Protein AF-A0A3D3TT52-F1 (afdb_monomer_lite)

Radius of gyration: 14.83 Å; chains: 1; bounding box: 44×21×35 Å

pLDDT: mean 86.24, std 7.19, range [54.69, 95.0]

Secondary structure (DSSP, 8-state):
--HHHHHHHHHHHHHHHHHHSHHHHHHHHHHHHH-HHHHHHHHHHHHHHHHHHHHHHHHHSS----TTHHHHHHHHHHHHHHHHHHHHHH-

Foldseek 3Di:
DDPVVCVLVVVVVVVVVCCVDPVSVVVLVVCCVVCVLQSLLVCQLPPVLSVVQVVCCVVPVDRDDDVCSNVVSNVRSNVSSVVSVVVVVVD

Structure (mmCIF, N/CA/C/O backbone):
data_AF-A0A3D3TT52-F1
#
_entry.id   AF-A0A3D3TT52-F1
#
loop_
_atom_site.group_PDB
_atom_site.id
_atom_site.type_symbol
_atom_site.label_atom_id
_atom_site.label_alt_id
_atom_site.label_comp_id
_atom_site.label_asym_id
_atom_site.label_entity_id
_atom_site.label_seq_id
_atom_site.pdbx_PDB_ins_code
_atom_site.Cartn_x
_atom_site.Cartn_y
_atom_site.Cartn_z
_atom_site.occupancy
_atom_site.B_iso_or_equiv
_atom_site.auth_seq_id
_atom_site.auth_comp_id
_atom_site.auth_asym_id
_atom_site.auth_atom_id
_atom_site.pdbx_PDB_model_num
ATOM 1 N N . MET A 1 1 ? -24.816 -3.980 4.327 1.00 54.69 1 MET A N 1
ATOM 2 C CA . MET A 1 1 ? -23.473 -3.673 3.783 1.00 54.69 1 MET A CA 1
ATOM 3 C C . MET A 1 1 ? -23.293 -2.170 3.823 1.00 54.69 1 MET A C 1
ATOM 5 O O . MET A 1 1 ? -24.146 -1.462 3.302 1.00 54.69 1 MET A O 1
ATOM 9 N N . LYS A 1 2 ? -22.287 -1.673 4.543 1.00 70.75 2 LYS A N 1
ATOM 10 C CA . LYS A 1 2 ? -22.048 -0.225 4.669 1.00 70.75 2 LYS A CA 1
ATOM 11 C C . LYS A 1 2 ? -21.214 0.239 3.466 1.00 70.75 2 LYS A C 1
ATOM 13 O O . LYS A 1 2 ? -20.437 -0.542 2.929 1.00 70.75 2 LYS A O 1
ATOM 18 N N . LEU A 1 3 ? -21.346 1.499 3.045 1.00 73.94 3 LEU A N 1
ATOM 19 C CA . LEU A 1 3 ? -20.610 2.062 1.895 1.00 73.94 3 LEU A CA 1
ATOM 20 C C . LEU A 1 3 ? -19.082 1.856 1.998 1.00 73.94 3 LEU A C 1
ATOM 22 O O . LEU A 1 3 ? -18.412 1.634 0.993 1.00 73.94 3 LEU A O 1
ATOM 26 N N . GLY A 1 4 ? -18.544 1.845 3.223 1.00 78.12 4 GLY A N 1
ATOM 27 C CA . GLY A 1 4 ? -17.128 1.568 3.483 1.00 78.12 4 GLY A CA 1
ATOM 28 C C . GLY A 1 4 ? -16.664 0.169 3.059 1.00 78.12 4 GLY A C 1
ATOM 29 O O . GLY A 1 4 ? -15.492 -0.007 2.758 1.00 78.12 4 GLY A O 1
ATOM 30 N N . ASP A 1 5 ? -17.568 -0.808 2.985 1.00 82.06 5 ASP A N 1
ATOM 31 C CA . ASP A 1 5 ? -17.270 -2.199 2.610 1.00 82.06 5 ASP A CA 1
ATOM 32 C C . ASP A 1 5 ? -16.919 -2.273 1.128 1.00 82.06 5 ASP A C 1
ATOM 34 O O . ASP A 1 5 ? -15.928 -2.890 0.747 1.00 82.06 5 ASP A O 1
ATOM 38 N N . TYR A 1 6 ? -17.718 -1.587 0.309 1.00 84.12 6 TYR A N 1
ATOM 39 C CA . TYR A 1 6 ? -17.520 -1.502 -1.131 1.00 84.12 6 TYR A CA 1
ATOM 40 C C . TYR A 1 6 ? -16.279 -0.684 -1.478 1.00 84.12 6 TYR A C 1
ATOM 42 O O . TYR A 1 6 ? -15.523 -1.082 -2.356 1.00 84.12 6 TYR A O 1
ATOM 50 N N . LEU A 1 7 ? -16.027 0.419 -0.764 1.00 86.06 7 LEU A N 1
ATOM 51 C CA . LEU A 1 7 ? -14.818 1.223 -0.966 1.00 86.06 7 LEU A CA 1
ATOM 52 C C . LEU A 1 7 ? -13.549 0.448 -0.595 1.00 86.06 7 LEU A C 1
ATOM 54 O O . LEU A 1 7 ? -12.594 0.426 -1.368 1.00 86.06 7 LEU A O 1
ATOM 58 N N . TRP A 1 8 ? -13.545 -0.217 0.563 1.00 89.06 8 TRP A N 1
ATOM 59 C CA . TRP A 1 8 ? -12.405 -1.020 1.002 1.00 89.06 8 TRP A CA 1
ATOM 60 C C . TRP A 1 8 ? -12.177 -2.217 0.072 1.00 89.06 8 TRP A C 1
ATOM 62 O O . TRP A 1 8 ? -11.057 -2.439 -0.384 1.00 89.06 8 TRP A O 1
ATOM 72 N N . GLY A 1 9 ? -13.241 -2.948 -0.274 1.00 89.06 9 GLY A N 1
ATOM 73 C CA . GLY A 1 9 ? -13.165 -4.086 -1.191 1.00 89.06 9 GLY A CA 1
ATOM 74 C C . GLY A 1 9 ? -12.734 -3.679 -2.599 1.00 89.06 9 GLY A C 1
ATOM 75 O O . GLY A 1 9 ? -11.900 -4.352 -3.194 1.00 89.06 9 GLY A O 1
ATOM 76 N N . GLY A 1 10 ? -13.233 -2.548 -3.103 1.00 90.75 10 GLY A N 1
ATOM 77 C CA . GLY A 1 10 ? -12.845 -1.989 -4.398 1.00 90.75 10 GLY A CA 1
ATOM 78 C C . GLY A 1 10 ? -11.373 -1.585 -4.449 1.00 90.75 10 GLY A C 1
ATOM 79 O O . GLY A 1 10 ? -10.689 -1.898 -5.419 1.00 90.75 10 GLY A O 1
ATOM 80 N N . LEU A 1 11 ? -10.853 -0.963 -3.385 1.00 89.44 11 LEU A N 1
ATOM 81 C CA . LEU A 1 11 ? -9.433 -0.618 -3.294 1.00 89.44 11 LEU A CA 1
ATOM 82 C C . LEU A 1 11 ? -8.541 -1.870 -3.276 1.00 89.44 11 LEU A C 1
ATOM 84 O O . LEU A 1 11 ? -7.492 -1.885 -3.919 1.00 89.44 11 LEU A O 1
ATOM 88 N N . LEU A 1 12 ? -8.965 -2.934 -2.587 1.00 90.38 12 LEU A N 1
ATOM 89 C CA . LEU A 1 12 ? -8.218 -4.193 -2.546 1.00 90.38 12 LEU A CA 1
ATOM 90 C C . LEU A 1 12 ? -8.256 -4.898 -3.906 1.00 90.38 12 LEU A C 1
ATOM 92 O O . LEU A 1 12 ? -7.224 -5.358 -4.391 1.00 90.38 12 LEU A O 1
ATOM 96 N N . LEU A 1 13 ? -9.422 -4.918 -4.554 1.00 92.06 13 LEU A N 1
ATOM 97 C CA . LEU A 1 13 ? -9.579 -5.424 -5.917 1.00 92.06 13 LEU A CA 1
ATOM 98 C C . LEU A 1 13 ? -8.697 -4.674 -6.912 1.00 92.06 13 LEU A C 1
ATOM 100 O O . LEU A 1 13 ? -8.097 -5.307 -7.773 1.00 92.06 13 LEU A O 1
ATOM 104 N N . LEU A 1 14 ? -8.576 -3.352 -6.780 1.00 90.31 14 LEU A N 1
ATOM 105 C CA . LEU A 1 14 ? -7.694 -2.549 -7.623 1.00 90.31 14 LEU A CA 1
ATOM 106 C C . LEU A 1 14 ? -6.228 -2.959 -7.440 1.00 90.31 14 LEU A C 1
ATOM 108 O O . LEU A 1 14 ? -5.535 -3.196 -8.427 1.00 90.31 14 LEU A O 1
ATOM 112 N N . TRP A 1 15 ? -5.771 -3.126 -6.196 1.00 89.06 15 TRP A N 1
ATOM 113 C CA . TRP A 1 15 ? -4.425 -3.640 -5.911 1.00 89.06 15 TRP A CA 1
ATOM 114 C C . TRP A 1 15 ? -4.192 -5.040 -6.484 1.00 89.06 15 TRP A C 1
ATOM 116 O O . TRP A 1 15 ? -3.136 -5.303 -7.059 1.00 89.06 15 TRP A O 1
ATOM 126 N N . ALA A 1 16 ? -5.177 -5.931 -6.375 1.00 89.19 16 ALA A N 1
ATOM 127 C CA . ALA A 1 16 ? -5.100 -7.264 -6.961 1.00 89.19 16 ALA A CA 1
ATOM 128 C C . ALA A 1 16 ? -5.057 -7.209 -8.498 1.00 89.19 16 ALA A C 1
ATOM 130 O O . ALA A 1 16 ? -4.240 -7.891 -9.114 1.00 89.19 16 ALA A O 1
ATOM 131 N N . ALA A 1 17 ? -5.875 -6.362 -9.127 1.00 90.12 17 ALA A N 1
ATOM 132 C CA . ALA A 1 17 ? -5.926 -6.205 -10.578 1.00 90.12 17 ALA A CA 1
ATOM 133 C C . ALA A 1 17 ? -4.586 -5.726 -11.156 1.00 90.12 17 ALA A C 1
ATOM 135 O O . ALA A 1 17 ? -4.133 -6.274 -12.160 1.00 90.12 17 ALA A O 1
ATOM 136 N N . VAL A 1 18 ? -3.910 -4.786 -10.480 1.00 87.25 18 VAL A N 1
ATOM 137 C CA . VAL A 1 18 ? -2.557 -4.324 -10.849 1.00 87.25 18 VAL A CA 1
ATOM 138 C C . VAL A 1 18 ? -1.555 -5.485 -10.904 1.00 87.25 18 VAL A C 1
ATOM 140 O O . VAL A 1 18 ? -0.660 -5.483 -11.748 1.00 87.25 18 VAL A O 1
ATOM 143 N N . LEU A 1 19 ? -1.710 -6.498 -10.047 1.00 84.69 19 LEU A N 1
ATOM 144 C CA . LEU A 1 19 ? -0.844 -7.679 -10.028 1.00 84.69 19 LEU A CA 1
ATOM 145 C C . LEU A 1 19 ? -1.279 -8.767 -11.019 1.00 84.69 19 LEU A C 1
ATOM 147 O O . LEU A 1 19 ? -0.434 -9.527 -11.493 1.00 84.69 19 LEU A O 1
ATOM 151 N N . VAL A 1 20 ? -2.572 -8.881 -11.328 1.00 89.50 20 VAL A N 1
ATOM 152 C CA . VAL A 1 20 ? -3.108 -9.898 -12.252 1.00 89.50 20 VAL A CA 1
ATOM 153 C C . VAL A 1 20 ? -2.840 -9.527 -13.709 1.00 89.50 20 VAL A C 1
ATOM 155 O O . VAL A 1 20 ? -2.469 -10.400 -14.492 1.00 89.50 20 VAL A O 1
ATOM 158 N N . VAL A 1 21 ? -2.988 -8.251 -14.071 1.00 91.69 21 VAL A N 1
ATOM 159 C CA . VAL A 1 21 ? -2.787 -7.788 -15.448 1.00 91.69 21 VAL A CA 1
ATOM 160 C C . VAL A 1 21 ? -1.283 -7.783 -15.784 1.00 91.69 21 VAL A C 1
ATOM 162 O O . VAL A 1 21 ? -0.494 -7.170 -15.063 1.00 91.69 21 VAL A O 1
ATOM 165 N N . PRO A 1 22 ? -0.846 -8.455 -16.866 1.00 85.69 22 PRO A N 1
ATOM 166 C CA . PRO A 1 22 ? 0.576 -8.648 -17.160 1.00 85.69 22 PRO A CA 1
ATOM 167 C C . PRO A 1 22 ? 1.313 -7.332 -17.433 1.00 85.69 22 PRO A C 1
ATOM 169 O O . PRO A 1 22 ? 2.393 -7.115 -16.894 1.00 85.69 22 PRO A O 1
ATOM 172 N N . THR A 1 23 ? 0.700 -6.403 -18.170 1.00 87.94 23 THR A N 1
ATOM 173 C CA . THR A 1 23 ? 1.309 -5.100 -18.483 1.00 87.94 23 THR A CA 1
ATOM 174 C C . THR A 1 23 ? 1.556 -4.261 -17.228 1.00 87.94 23 THR A C 1
ATOM 176 O O . THR A 1 23 ? 2.621 -3.674 -17.061 1.00 87.94 23 THR A O 1
ATOM 179 N N . THR A 1 24 ? 0.595 -4.222 -16.299 1.00 86.75 24 THR A N 1
ATOM 180 C CA . THR A 1 24 ? 0.756 -3.485 -15.036 1.00 86.75 24 THR A CA 1
ATOM 181 C C . THR A 1 24 ? 1.711 -4.197 -14.091 1.00 86.75 24 THR A C 1
ATOM 183 O O . THR A 1 24 ? 2.447 -3.530 -13.367 1.00 86.75 24 THR A O 1
ATOM 186 N N . ARG A 1 25 ? 1.753 -5.534 -14.125 1.00 87.19 25 ARG A N 1
ATOM 187 C CA . ARG A 1 25 ? 2.727 -6.326 -13.373 1.00 87.19 25 ARG A CA 1
ATOM 188 C C . ARG A 1 25 ? 4.152 -6.004 -13.805 1.00 87.19 25 ARG A C 1
ATOM 190 O O . ARG A 1 25 ? 4.991 -5.810 -12.936 1.00 87.19 25 ARG A O 1
ATOM 197 N N . GLU A 1 26 ? 4.436 -5.924 -15.100 1.00 88.31 26 GLU A N 1
ATOM 198 C CA . GLU A 1 26 ? 5.781 -5.592 -15.590 1.00 88.31 26 GLU A CA 1
ATOM 199 C C . GLU A 1 26 ? 6.221 -4.198 -15.140 1.00 88.31 26 GLU A C 1
ATOM 201 O O . GLU A 1 26 ? 7.305 -4.048 -14.580 1.00 88.31 26 GLU A O 1
ATOM 206 N N . VAL A 1 27 ? 5.345 -3.196 -15.272 1.00 87.12 27 VAL A N 1
ATOM 207 C CA . VAL A 1 27 ? 5.603 -1.837 -14.765 1.00 87.12 27 VAL A CA 1
ATOM 208 C C . VAL A 1 27 ? 5.825 -1.849 -13.250 1.00 87.12 27 VAL A C 1
ATOM 210 O O . VAL A 1 27 ? 6.737 -1.197 -12.740 1.00 87.12 27 VAL A O 1
ATOM 213 N N . PHE A 1 28 ? 5.027 -2.623 -12.516 1.00 85.44 28 PHE A N 1
ATOM 214 C CA . PHE A 1 28 ? 5.157 -2.769 -11.071 1.00 85.44 28 PHE A CA 1
ATOM 215 C C . PHE A 1 28 ? 6.477 -3.435 -10.667 1.00 85.44 28 PHE A C 1
ATOM 217 O O . PHE A 1 28 ? 7.114 -2.999 -9.706 1.00 85.44 28 PHE A O 1
ATOM 224 N N . MET A 1 29 ? 6.919 -4.457 -11.401 1.00 85.94 29 MET A N 1
ATOM 225 C CA . MET A 1 29 ? 8.209 -5.113 -11.181 1.00 85.94 29 MET A CA 1
ATOM 226 C C . MET A 1 29 ? 9.369 -4.172 -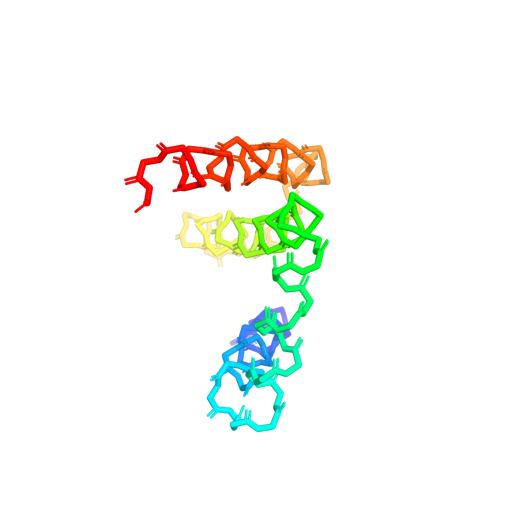11.510 1.00 85.94 29 MET A C 1
ATOM 228 O O . MET A 1 29 ? 10.274 -4.041 -10.690 1.00 85.94 29 MET A O 1
ATOM 232 N N . ALA A 1 30 ? 9.306 -3.442 -12.626 1.00 88.12 30 ALA A N 1
ATOM 233 C CA . ALA A 1 30 ? 10.316 -2.454 -13.005 1.00 88.12 30 ALA A CA 1
ATOM 234 C C . ALA A 1 30 ? 10.450 -1.337 -11.954 1.00 88.12 30 ALA A C 1
ATOM 236 O O . ALA A 1 30 ? 11.557 -1.011 -11.527 1.00 88.12 30 ALA A O 1
ATOM 237 N N . MET A 1 31 ? 9.329 -0.804 -11.453 1.00 85.50 31 MET A N 1
ATOM 238 C CA . MET A 1 31 ?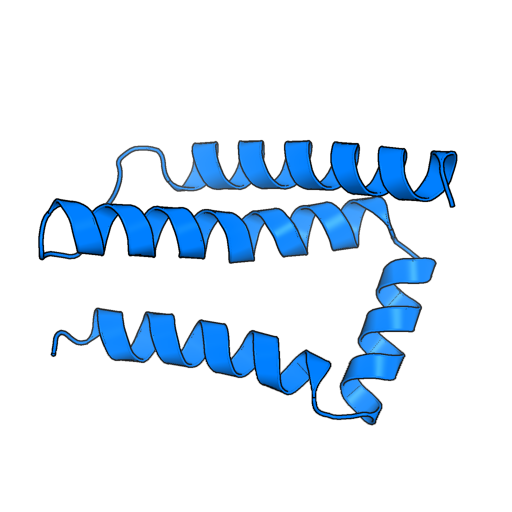 9.338 0.165 -10.347 1.00 85.50 31 MET A CA 1
ATOM 239 C C . MET A 1 31 ? 9.887 -0.433 -9.048 1.00 85.50 31 MET A C 1
ATOM 241 O O . MET A 1 31 ? 10.591 0.250 -8.309 1.00 85.50 31 MET A O 1
ATOM 245 N N . THR A 1 32 ? 9.578 -1.700 -8.764 1.00 85.75 32 THR A N 1
ATOM 246 C CA . THR A 1 32 ? 10.078 -2.395 -7.568 1.00 85.75 32 THR A CA 1
ATOM 247 C C . THR A 1 32 ? 11.588 -2.620 -7.644 1.00 85.75 32 THR A C 1
ATOM 249 O O . THR A 1 32 ? 12.258 -2.515 -6.624 1.00 85.75 32 THR A O 1
ATOM 252 N N . GLN A 1 33 ? 12.139 -2.873 -8.832 1.00 84.88 33 GLN A N 1
ATOM 253 C CA . GLN A 1 33 ? 13.585 -2.994 -9.037 1.00 84.88 33 GLN A CA 1
ATOM 254 C C . GLN A 1 33 ? 14.300 -1.640 -8.981 1.00 84.88 33 GLN A C 1
ATOM 256 O O . GLN A 1 33 ? 15.367 -1.543 -8.383 1.00 84.88 33 GLN A O 1
ATOM 261 N N . ALA A 1 34 ? 13.713 -0.590 -9.562 1.00 88.88 34 ALA A N 1
ATOM 262 C CA . ALA A 1 34 ? 14.305 0.748 -9.551 1.00 88.88 34 ALA A CA 1
ATOM 263 C C . ALA A 1 34 ? 14.267 1.403 -8.159 1.00 88.88 34 ALA A C 1
ATOM 265 O O . ALA A 1 34 ? 15.216 2.075 -7.760 1.00 88.88 34 ALA A O 1
ATOM 266 N N . TYR A 1 35 ? 13.178 1.201 -7.407 1.00 89.56 35 TYR A N 1
ATOM 267 C CA . TYR A 1 35 ? 12.962 1.813 -6.093 1.00 89.56 35 TYR A CA 1
ATOM 268 C C . TYR A 1 35 ? 12.430 0.797 -5.065 1.00 89.56 35 TYR A C 1
ATOM 270 O O . TYR A 1 35 ? 11.291 0.921 -4.597 1.00 89.56 35 TYR A O 1
ATOM 278 N N . PRO A 1 36 ? 13.235 -0.202 -4.658 1.00 87.44 36 PRO A N 1
ATOM 279 C CA . PRO A 1 36 ? 12.789 -1.287 -3.783 1.00 87.44 36 PRO A CA 1
ATOM 280 C C . PRO A 1 36 ? 12.251 -0.784 -2.441 1.00 87.44 36 PRO A C 1
ATOM 282 O O . PRO A 1 36 ? 11.136 -1.142 -2.069 1.00 87.44 36 PRO A O 1
ATOM 285 N N . TYR A 1 37 ? 12.953 0.134 -1.770 1.00 89.56 37 TYR A N 1
ATOM 286 C CA . TYR A 1 37 ? 12.518 0.664 -0.471 1.00 89.56 37 TYR A CA 1
ATOM 287 C C . TYR A 1 37 ? 11.244 1.506 -0.560 1.00 89.56 37 TYR A C 1
ATOM 289 O O . TYR A 1 37 ? 10.322 1.312 0.225 1.00 89.56 37 TYR A O 1
ATOM 297 N N . ILE A 1 38 ? 11.154 2.410 -1.540 1.00 90.44 38 ILE A N 1
ATOM 298 C CA . ILE A 1 38 ? 9.968 3.262 -1.722 1.00 90.44 38 ILE A CA 1
ATOM 299 C C . ILE A 1 38 ? 8.766 2.392 -2.097 1.00 90.44 38 ILE A C 1
ATOM 301 O O . ILE A 1 38 ? 7.683 2.542 -1.531 1.00 90.44 38 ILE A O 1
ATOM 305 N N . SER A 1 39 ? 8.958 1.432 -3.004 1.00 89.31 39 SER A N 1
ATOM 306 C CA . SER A 1 39 ? 7.899 0.502 -3.390 1.00 89.31 39 SER A CA 1
ATOM 307 C C . SER A 1 39 ? 7.442 -0.357 -2.204 1.00 89.31 39 SER A C 1
ATOM 309 O O . SER A 1 39 ? 6.241 -0.539 -2.021 1.00 89.31 39 SER A O 1
ATOM 311 N N . GLY A 1 40 ? 8.365 -0.826 -1.358 1.00 89.75 40 GLY A N 1
ATOM 312 C CA . GLY A 1 40 ? 8.067 -1.522 -0.107 1.00 89.75 40 GLY A CA 1
ATOM 313 C C . GLY A 1 40 ? 7.265 -0.657 0.855 1.00 89.75 40 GLY A C 1
ATOM 314 O O . GLY A 1 40 ? 6.197 -1.070 1.304 1.00 89.75 40 GLY A O 1
ATOM 315 N N . PHE A 1 41 ? 7.725 0.570 1.101 1.00 93.00 41 PHE A N 1
ATOM 316 C CA . PHE A 1 41 ? 7.031 1.532 1.950 1.00 93.00 41 PHE A CA 1
ATOM 317 C C . PHE A 1 41 ? 5.577 1.700 1.518 1.00 93.00 41 PHE A C 1
ATOM 319 O O . PHE A 1 41 ? 4.679 1.486 2.324 1.00 93.00 41 PHE A O 1
ATOM 326 N N . PHE A 1 42 ? 5.325 2.011 0.244 1.00 91.56 42 PHE A N 1
ATOM 327 C CA . PHE A 1 42 ? 3.966 2.240 -0.249 1.00 91.56 42 PHE A CA 1
ATOM 328 C C . PHE A 1 42 ? 3.090 0.986 -0.193 1.00 91.56 42 PHE A C 1
ATOM 330 O O . PHE A 1 42 ? 1.929 1.077 0.211 1.00 91.56 42 PHE A O 1
ATOM 337 N N . LYS A 1 43 ? 3.631 -0.189 -0.545 1.00 89.81 43 LYS A N 1
ATOM 338 C CA . LYS A 1 43 ? 2.887 -1.458 -0.481 1.00 89.81 43 LYS A CA 1
ATOM 339 C C . LYS A 1 43 ? 2.417 -1.742 0.942 1.00 89.81 43 LYS A C 1
ATOM 341 O O . LYS A 1 43 ? 1.229 -1.968 1.154 1.00 89.81 43 LYS A O 1
ATOM 346 N N . PHE A 1 44 ? 3.321 -1.686 1.918 1.00 91.56 44 PHE A N 1
ATOM 347 C CA . PHE A 1 44 ? 2.978 -1.963 3.314 1.00 91.56 44 PHE A CA 1
ATOM 348 C C . PHE A 1 44 ? 2.159 -0.836 3.947 1.00 91.56 44 PHE A C 1
ATOM 350 O O . PHE A 1 44 ? 1.211 -1.123 4.672 1.00 91.56 44 PHE A O 1
ATOM 357 N N . PHE A 1 45 ? 2.438 0.425 3.613 1.00 92.69 45 P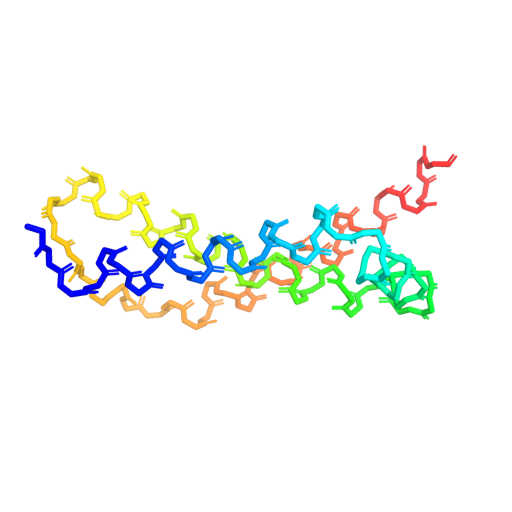HE A N 1
ATOM 358 C CA . PHE A 1 45 ? 1.650 1.576 4.055 1.00 92.69 45 PHE A CA 1
ATOM 359 C C . PHE A 1 45 ? 0.173 1.411 3.693 1.00 92.69 45 PHE A C 1
ATOM 361 O O . PHE A 1 45 ? -0.691 1.632 4.538 1.00 92.69 45 PHE A O 1
ATOM 368 N N . VAL A 1 46 ? -0.139 0.996 2.461 1.00 91.06 46 VAL A N 1
ATOM 369 C CA . VAL A 1 46 ? -1.532 0.826 2.030 1.00 91.06 46 VAL A CA 1
ATOM 370 C C . VAL A 1 46 ? -2.102 -0.506 2.514 1.00 91.06 46 VAL A C 1
ATOM 372 O O . VAL A 1 46 ? -3.122 -0.516 3.202 1.00 91.06 46 VAL A O 1
ATOM 375 N N . LEU A 1 47 ? -1.453 -1.630 2.198 1.00 91.75 47 LEU A N 1
ATOM 376 C CA . LEU A 1 47 ? -2.022 -2.962 2.428 1.00 91.75 47 LEU A CA 1
ATOM 377 C C . LEU A 1 47 ? -2.119 -3.322 3.914 1.00 91.75 47 LEU A C 1
ATOM 379 O O . LEU A 1 47 ? -3.136 -3.874 4.332 1.00 91.75 47 LEU A O 1
ATOM 383 N N . ALA A 1 48 ? -1.121 -2.977 4.734 1.00 91.62 48 ALA A N 1
ATOM 384 C CA . ALA A 1 48 ? -1.187 -3.262 6.168 1.00 91.62 48 ALA A CA 1
ATOM 385 C C . ALA A 1 48 ? -2.220 -2.368 6.869 1.00 91.62 48 ALA A C 1
ATOM 387 O O . ALA A 1 48 ? -2.981 -2.850 7.704 1.00 91.62 48 ALA A O 1
ATOM 388 N N . THR A 1 49 ? -2.343 -1.101 6.456 1.00 91.12 49 THR A N 1
ATOM 389 C CA . THR A 1 49 ? -3.409 -0.210 6.943 1.00 91.12 49 THR A CA 1
ATOM 390 C C . THR A 1 49 ? -4.790 -0.734 6.568 1.00 91.12 49 THR A C 1
ATOM 392 O O . THR A 1 49 ? -5.705 -0.714 7.391 1.00 91.12 49 THR A O 1
ATOM 395 N N . MET A 1 50 ? -4.957 -1.255 5.349 1.00 89.50 50 MET A N 1
ATOM 396 C CA . MET A 1 50 ? -6.198 -1.917 4.949 1.00 89.50 50 MET A CA 1
ATOM 397 C C . MET A 1 50 ? -6.482 -3.158 5.802 1.00 89.50 50 MET A C 1
ATOM 399 O O . MET A 1 50 ? -7.630 -3.345 6.207 1.00 89.50 50 MET A O 1
ATOM 403 N N . GLY A 1 51 ? -5.463 -3.960 6.117 1.00 88.94 51 GLY A N 1
ATOM 404 C CA . GLY A 1 51 ? -5.567 -5.097 7.034 1.00 88.94 51 GLY A CA 1
ATOM 405 C C . GLY A 1 51 ? -5.997 -4.686 8.445 1.00 88.94 51 GLY A C 1
ATOM 406 O O . GLY A 1 51 ? -6.937 -5.265 8.982 1.00 88.94 51 GLY A O 1
ATOM 407 N N . ASP A 1 52 ? -5.398 -3.634 9.007 1.00 88.12 52 ASP A N 1
ATOM 408 C CA . ASP A 1 52 ? -5.781 -3.061 10.307 1.00 88.12 52 ASP A CA 1
ATOM 409 C C . ASP A 1 52 ? -7.238 -2.578 10.311 1.00 88.12 52 ASP A C 1
ATOM 411 O O . ASP A 1 52 ? -7.990 -2.828 11.257 1.00 88.12 52 ASP A O 1
ATOM 415 N N . MET A 1 53 ? -7.665 -1.902 9.239 1.00 86.38 53 MET A N 1
ATOM 416 C CA . MET A 1 53 ? -9.053 -1.463 9.072 1.00 86.38 53 MET A CA 1
ATOM 417 C C . MET A 1 53 ? -10.013 -2.659 9.030 1.00 86.38 53 MET A C 1
ATOM 419 O O . MET A 1 53 ? -11.073 -2.622 9.662 1.00 86.38 53 MET A O 1
ATOM 423 N N . LEU A 1 54 ? -9.649 -3.725 8.312 1.00 87.81 54 LEU A N 1
ATOM 424 C CA . LEU A 1 54 ? -10.442 -4.950 8.244 1.00 87.81 54 LEU A CA 1
ATOM 425 C C . LEU A 1 54 ? -10.494 -5.661 9.601 1.00 87.81 54 LEU A C 1
ATOM 427 O O . LEU A 1 54 ? -11.572 -6.066 10.029 1.00 87.81 54 LEU A O 1
ATOM 431 N N . GLY A 1 55 ? -9.366 -5.763 10.305 1.00 86.69 55 GLY A N 1
ATOM 432 C CA . GLY A 1 55 ? -9.291 -6.347 11.643 1.00 86.69 55 GLY A CA 1
ATOM 433 C C . GLY A 1 55 ? -10.183 -5.604 12.636 1.00 86.69 55 GLY A C 1
ATOM 434 O O . GLY A 1 55 ? -10.995 -6.226 13.319 1.00 86.69 55 GLY A O 1
ATOM 435 N N . ALA A 1 56 ? -10.131 -4.268 12.645 1.00 84.94 56 ALA A N 1
ATOM 436 C CA . ALA A 1 56 ? -11.005 -3.441 13.479 1.00 84.94 56 ALA A CA 1
ATOM 437 C C . ALA A 1 56 ? -12.493 -3.643 13.150 1.00 84.94 56 ALA A C 1
ATOM 439 O O . ALA A 1 56 ? -13.333 -3.698 14.049 1.00 84.94 56 ALA A O 1
ATOM 440 N N . ARG A 1 57 ? -12.830 -3.800 11.865 1.00 84.19 57 ARG A N 1
ATOM 441 C CA . ARG A 1 57 ? -14.194 -4.121 11.433 1.00 84.19 57 ARG A CA 1
ATOM 442 C C . ARG A 1 57 ? -14.642 -5.496 11.926 1.00 84.19 57 ARG A C 1
ATOM 444 O O . ARG A 1 57 ? -15.778 -5.605 12.376 1.00 84.19 57 ARG A O 1
ATOM 451 N N . ILE A 1 58 ? -13.796 -6.521 11.818 1.00 85.50 58 ILE A N 1
ATOM 452 C CA . ILE A 1 58 ? -14.114 -7.882 12.279 1.00 85.50 58 ILE A CA 1
ATOM 453 C C . ILE A 1 58 ? -14.341 -7.877 13.795 1.00 85.50 58 ILE A C 1
ATOM 455 O O . ILE A 1 58 ? -15.303 -8.476 14.262 1.00 85.50 58 ILE A O 1
ATOM 459 N N . LEU A 1 59 ? -13.513 -7.147 14.550 1.00 85.12 59 LEU A N 1
ATOM 460 C CA . LEU A 1 59 ? -13.599 -7.094 16.011 1.00 85.12 59 LEU A CA 1
ATOM 461 C C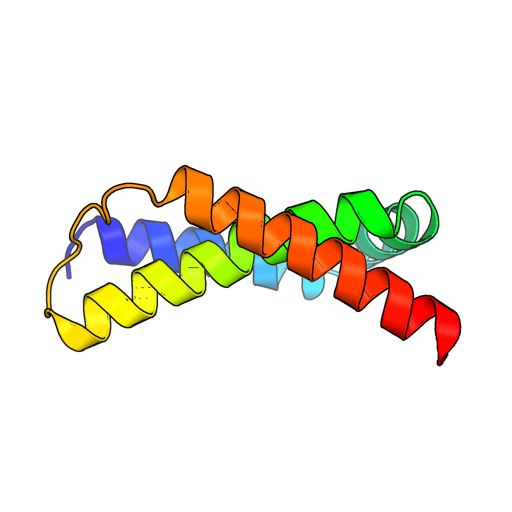 . LEU A 1 59 ? -14.825 -6.319 16.520 1.00 85.12 59 LEU A C 1
ATOM 463 O O . LEU A 1 59 ? -15.469 -6.733 17.479 1.00 85.12 59 LEU A O 1
ATOM 467 N N . HIS A 1 60 ? -15.138 -5.173 15.906 1.00 82.31 60 HIS A N 1
ATOM 468 C CA . HIS A 1 60 ? -16.161 -4.248 16.412 1.00 82.31 60 HIS A CA 1
ATOM 469 C C . HIS A 1 60 ? -17.485 -4.285 15.635 1.00 82.31 60 HIS A C 1
ATOM 471 O O . HIS A 1 60 ? -18.440 -3.619 16.032 1.00 82.31 60 HIS A O 1
ATOM 477 N N . GLY A 1 61 ? -17.558 -4.993 14.505 1.00 78.56 61 GLY A N 1
ATOM 478 C CA . GLY A 1 61 ? -18.747 -5.063 13.643 1.00 78.56 61 GLY A CA 1
ATOM 479 C C . GLY A 1 61 ? -19.088 -3.758 12.903 1.00 78.56 61 GLY A C 1
ATOM 480 O O . GLY A 1 61 ? -20.086 -3.676 12.183 1.00 78.56 61 GLY A O 1
ATOM 481 N N . GLN A 1 62 ? -18.278 -2.707 13.054 1.00 77.69 62 GLN A N 1
ATOM 482 C CA . GLN A 1 62 ? -18.487 -1.401 12.432 1.00 77.69 62 GLN A CA 1
ATOM 483 C C . GLN A 1 62 ? -17.162 -0.731 12.070 1.00 77.69 62 GLN A C 1
ATOM 485 O O . GLN A 1 62 ? -16.157 -0.901 12.754 1.00 77.69 62 GLN A O 1
ATOM 490 N N . TRP A 1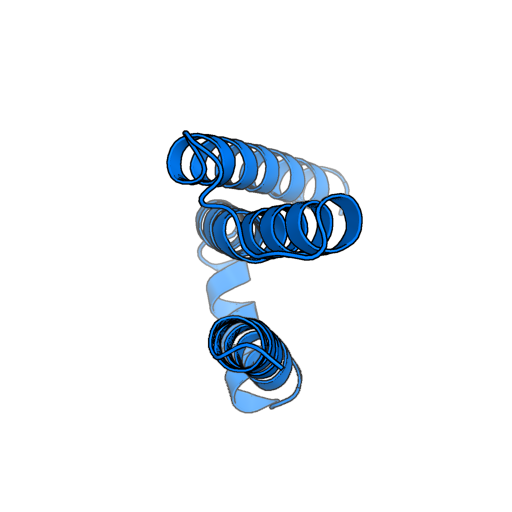 63 ? -17.171 0.066 10.998 1.00 74.56 63 TRP A N 1
ATOM 491 C CA . TRP A 1 63 ? -16.032 0.902 10.631 1.00 74.56 63 TRP A CA 1
ATOM 492 C C . TRP A 1 63 ? -15.864 2.022 11.654 1.00 74.56 63 TRP A C 1
ATOM 494 O O . TRP A 1 63 ? -16.574 3.027 11.607 1.00 74.56 63 TRP A O 1
ATOM 504 N N . GLN A 1 64 ? -14.927 1.850 12.580 1.00 69.81 64 GLN A N 1
ATOM 505 C CA . GLN A 1 64 ? -14.478 2.929 13.447 1.00 69.81 64 GLN A CA 1
ATOM 506 C C . GLN A 1 64 ? -13.262 3.611 12.830 1.00 69.81 64 GLN A C 1
ATOM 508 O O . GLN A 1 64 ? -12.370 2.963 12.284 1.00 69.81 64 GLN A O 1
ATOM 513 N N . LYS A 1 65 ? -13.212 4.941 12.933 1.00 65.44 65 LYS A N 1
ATOM 514 C CA . LYS A 1 65 ? -11.982 5.679 12.650 1.00 65.44 65 LYS A CA 1
ATOM 515 C C . LYS A 1 65 ? -10.987 5.357 13.760 1.00 65.44 65 LYS A C 1
ATOM 517 O O . LYS A 1 65 ? -11.075 5.926 14.846 1.00 65.44 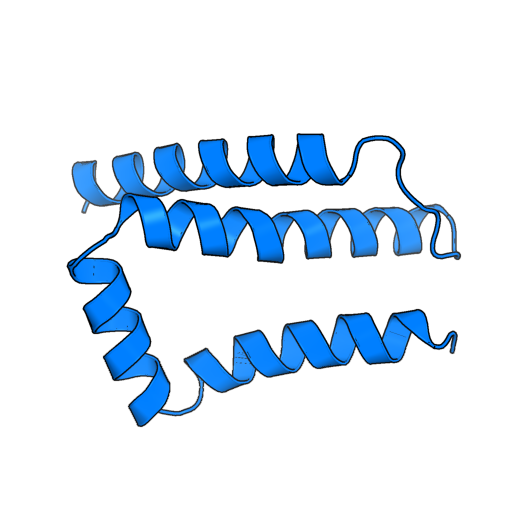65 LYS A O 1
ATOM 522 N N . THR A 1 66 ? -10.052 4.449 13.496 1.00 66.12 66 THR A N 1
ATOM 523 C CA . THR A 1 66 ? -8.940 4.186 14.411 1.00 66.12 66 THR A CA 1
ATOM 524 C C . THR A 1 66 ? -8.162 5.486 14.603 1.00 66.12 66 THR A C 1
ATOM 526 O O . THR A 1 66 ? -7.581 6.023 13.655 1.00 66.12 66 THR A O 1
ATOM 529 N N . LYS A 1 67 ? -8.179 6.042 15.820 1.00 73.12 67 LYS A N 1
ATOM 530 C CA . LYS A 1 67 ? -7.372 7.224 16.146 1.00 73.12 67 LYS A CA 1
ATOM 531 C C . LYS A 1 67 ? -5.901 6.889 15.879 1.00 73.12 67 LYS A C 1
ATOM 533 O O . LYS A 1 67 ? -5.415 5.852 16.317 1.00 73.12 67 LYS A O 1
ATOM 538 N N . GLY A 1 68 ? -5.218 7.740 15.115 1.00 80.25 68 GLY A N 1
ATOM 539 C CA . GLY A 1 68 ? -3.819 7.523 14.740 1.00 80.25 68 GLY A CA 1
ATOM 540 C C . GLY A 1 68 ? -3.583 6.538 13.586 1.00 80.25 68 GLY A C 1
ATOM 541 O O . GLY A 1 68 ? -2.454 6.091 13.417 1.00 80.25 68 GLY A O 1
ATOM 542 N N . LEU A 1 69 ? -4.598 6.219 12.770 1.00 84.00 69 LEU A N 1
ATOM 543 C CA . LEU A 1 69 ? -4.451 5.334 11.602 1.00 84.00 69 LEU A CA 1
ATOM 544 C C . LEU A 1 69 ? -3.303 5.751 10.666 1.00 84.00 69 LEU A C 1
ATOM 546 O O . LEU A 1 69 ? -2.552 4.902 10.213 1.00 84.00 69 LEU A O 1
ATOM 550 N N . ILE A 1 70 ? -3.124 7.054 10.432 1.00 84.94 70 ILE A N 1
ATOM 551 C CA . ILE A 1 70 ? -2.039 7.573 9.584 1.00 84.94 70 ILE A CA 1
ATOM 552 C C . ILE A 1 70 ? -0.665 7.298 10.212 1.00 84.94 70 ILE A C 1
ATOM 554 O O . ILE A 1 70 ? 0.250 6.876 9.516 1.00 84.94 70 ILE A O 1
ATOM 558 N N . PHE A 1 71 ? -0.517 7.470 11.529 1.00 88.25 71 PHE A N 1
ATOM 559 C CA . PHE A 1 71 ? 0.735 7.149 12.219 1.00 88.25 71 PHE A CA 1
ATOM 560 C C . PHE A 1 71 ? 1.044 5.653 12.146 1.00 88.25 71 PHE A C 1
ATOM 562 O O . PHE A 1 71 ? 2.177 5.277 11.853 1.00 88.25 71 PHE A O 1
ATOM 569 N N . LYS A 1 72 ? 0.029 4.799 12.332 1.00 89.12 72 LYS A N 1
ATOM 570 C CA . LYS A 1 72 ? 0.167 3.351 12.129 1.00 89.12 72 LYS A CA 1
ATOM 571 C C . LYS A 1 72 ? 0.554 3.013 10.691 1.00 89.12 72 LYS A C 1
ATOM 573 O O . LYS A 1 72 ? 1.448 2.203 10.496 1.00 89.12 72 LYS A O 1
ATOM 578 N N . ALA A 1 73 ? -0.050 3.669 9.704 1.00 90.88 73 ALA A N 1
ATOM 579 C CA . ALA A 1 73 ? 0.279 3.484 8.295 1.00 90.88 73 ALA A CA 1
ATOM 580 C C . ALA A 1 73 ? 1.747 3.824 8.002 1.00 90.88 73 ALA A C 1
ATOM 582 O O . ALA A 1 73 ? 2.433 3.066 7.321 1.00 90.88 73 ALA A O 1
ATOM 583 N N . ILE A 1 74 ? 2.257 4.924 8.568 1.00 93.00 74 ILE A N 1
ATOM 584 C CA . ILE A 1 74 ? 3.672 5.306 8.449 1.00 93.00 74 ILE A CA 1
ATOM 585 C C . ILE A 1 74 ? 4.573 4.245 9.089 1.00 93.00 74 ILE A C 1
ATOM 587 O O . ILE A 1 74 ? 5.547 3.830 8.465 1.00 93.00 74 ILE A O 1
ATOM 591 N N . ILE A 1 75 ? 4.238 3.769 10.294 1.00 93.38 75 ILE A N 1
ATOM 592 C CA . ILE A 1 75 ? 4.982 2.692 10.968 1.00 93.38 75 ILE A CA 1
ATOM 593 C C . ILE A 1 75 ? 5.002 1.433 10.094 1.00 93.38 75 ILE A C 1
ATOM 595 O O . ILE A 1 75 ? 6.068 0.859 9.876 1.00 93.38 75 ILE A O 1
ATOM 599 N N . TRP A 1 76 ? 3.858 1.045 9.528 1.00 95.00 76 TRP A N 1
ATOM 600 C CA . TRP A 1 76 ? 3.770 -0.073 8.593 1.00 95.00 76 TRP A CA 1
ATOM 601 C C . TRP A 1 76 ? 4.634 0.127 7.353 1.00 95.00 76 TRP A C 1
ATOM 603 O O . TRP A 1 76 ? 5.317 -0.805 6.938 1.00 95.00 76 TRP A O 1
ATOM 613 N N . GLY A 1 77 ? 4.658 1.332 6.788 1.00 93.25 77 GLY A N 1
ATOM 614 C CA . GLY A 1 77 ? 5.536 1.659 5.671 1.00 93.25 77 GLY A CA 1
ATOM 615 C C . GLY A 1 77 ? 7.016 1.496 6.032 1.00 93.25 77 GLY A C 1
ATOM 616 O O . GLY A 1 77 ? 7.766 0.883 5.275 1.00 93.25 77 GLY A O 1
ATOM 617 N N . ILE A 1 78 ? 7.444 1.975 7.206 1.00 94.19 78 ILE A N 1
ATOM 618 C CA . ILE A 1 78 ? 8.829 1.811 7.684 1.00 94.19 78 ILE A CA 1
ATOM 619 C C . ILE A 1 78 ? 9.168 0.329 7.878 1.00 94.19 78 ILE A C 1
ATOM 621 O O . ILE A 1 78 ? 10.223 -0.122 7.433 1.00 94.19 78 ILE A O 1
ATOM 625 N N . ILE A 1 79 ? 8.259 -0.451 8.471 1.00 93.12 79 ILE A N 1
ATOM 626 C CA . ILE A 1 79 ? 8.401 -1.910 8.584 1.00 93.12 79 ILE A CA 1
ATOM 627 C C . ILE A 1 79 ? 8.522 -2.549 7.198 1.00 93.12 79 ILE A C 1
ATOM 629 O O . ILE A 1 79 ? 9.382 -3.401 6.989 1.00 93.12 79 ILE A O 1
ATOM 633 N N . GLY A 1 80 ? 7.733 -2.090 6.228 1.00 92.69 80 GLY A N 1
ATOM 634 C CA . GLY A 1 80 ? 7.826 -2.528 4.842 1.00 92.69 80 GLY A CA 1
ATOM 635 C C . GLY A 1 80 ? 9.200 -2.298 4.226 1.00 92.69 80 GLY A C 1
ATOM 636 O O . GLY A 1 80 ? 9.723 -3.193 3.566 1.00 92.69 80 GLY A O 1
ATOM 637 N N . MET A 1 81 ? 9.825 -1.147 4.491 1.00 93.56 81 MET A N 1
ATOM 638 C CA . MET A 1 81 ? 11.201 -0.883 4.052 1.00 93.56 81 MET A CA 1
ATOM 639 C C . MET A 1 81 ? 12.194 -1.872 4.671 1.00 93.56 81 MET A C 1
ATOM 641 O O . MET A 1 81 ? 13.041 -2.417 3.962 1.00 93.56 81 MET A O 1
ATOM 645 N N . MET A 1 82 ? 12.065 -2.159 5.970 1.00 92.88 82 MET A N 1
ATOM 646 C CA . MET A 1 82 ? 12.917 -3.144 6.651 1.00 92.88 82 MET A CA 1
ATOM 647 C C . MET A 1 82 ? 12.737 -4.552 6.072 1.00 92.88 82 MET A C 1
ATOM 649 O O . MET A 1 82 ? 13.718 -5.256 5.852 1.00 92.88 82 MET A O 1
ATOM 653 N N . ILE A 1 83 ? 11.502 -4.945 5.753 1.00 90.62 83 ILE A N 1
ATOM 654 C CA . ILE A 1 83 ? 11.213 -6.224 5.095 1.00 90.62 83 ILE A CA 1
ATOM 655 C C . ILE A 1 83 ? 11.836 -6.266 3.693 1.00 90.62 83 ILE A C 1
ATOM 657 O O . ILE A 1 83 ? 12.452 -7.264 3.331 1.00 90.62 83 ILE A O 1
ATOM 661 N N . THR A 1 84 ? 11.741 -5.187 2.905 1.00 90.44 84 THR A N 1
ATOM 662 C CA . THR A 1 84 ? 12.399 -5.137 1.585 1.00 90.44 84 THR A CA 1
ATOM 663 C C . THR A 1 84 ? 13.920 -5.205 1.673 1.00 90.44 84 THR A C 1
ATOM 665 O O . THR A 1 84 ? 14.543 -5.843 0.826 1.00 90.44 84 THR A O 1
ATOM 668 N N . LEU A 1 85 ? 14.516 -4.608 2.708 1.00 90.00 85 LEU A N 1
ATOM 669 C CA . LEU A 1 85 ? 15.944 -4.735 2.986 1.00 90.00 85 LEU A CA 1
ATOM 670 C C . LEU A 1 85 ? 16.301 -6.190 3.306 1.00 90.00 85 LEU A C 1
ATOM 672 O O . LEU A 1 85 ? 17.232 -6.726 2.717 1.00 90.00 85 LEU A O 1
ATOM 676 N N . ALA A 1 86 ? 15.533 -6.840 4.186 1.00 90.81 86 ALA A N 1
ATOM 677 C CA . ALA A 1 86 ? 15.742 -8.242 4.528 1.00 90.81 86 ALA A CA 1
ATOM 678 C C . ALA A 1 86 ? 15.659 -9.138 3.284 1.00 90.81 86 ALA A C 1
ATOM 680 O O . ALA A 1 86 ? 16.566 -9.928 3.051 1.00 90.81 86 ALA A O 1
ATOM 681 N N . PHE A 1 87 ? 14.638 -8.973 2.438 1.00 86.00 87 PHE A N 1
ATOM 682 C CA . PHE A 1 87 ? 14.554 -9.739 1.195 1.00 86.00 87 PHE A CA 1
ATOM 683 C C . PHE A 1 87 ? 15.753 -9.495 0.282 1.00 86.00 87 PHE A C 1
ATOM 685 O O . PHE A 1 87 ? 16.314 -10.465 -0.192 1.00 86.00 87 PHE A O 1
ATOM 692 N N . THR A 1 88 ? 16.190 -8.246 0.106 1.00 84.25 88 THR A N 1
ATOM 693 C CA . THR A 1 88 ? 17.376 -7.923 -0.713 1.00 84.25 88 THR A CA 1
ATOM 694 C C . THR A 1 88 ? 18.664 -8.555 -0.170 1.00 84.25 88 THR A C 1
ATOM 696 O O . THR A 1 88 ? 19.551 -8.894 -0.944 1.00 84.25 88 THR A O 1
ATOM 699 N N . LEU A 1 89 ? 18.796 -8.691 1.153 1.00 85.81 89 LEU A N 1
ATOM 700 C CA . LEU A 1 89 ? 19.984 -9.270 1.791 1.00 85.81 89 LEU A CA 1
ATOM 701 C C . LEU A 1 89 ? 20.010 -10.804 1.759 1.00 85.81 89 LEU A C 1
ATOM 703 O O . LEU A 1 89 ? 21.093 -11.384 1.795 1.00 85.81 89 LEU A O 1
ATOM 707 N N . TYR A 1 90 ? 18.842 -11.451 1.745 1.00 81.69 90 TYR A N 1
ATOM 708 C CA . TYR A 1 90 ? 18.702 -12.910 1.837 1.00 81.69 90 TYR A CA 1
ATOM 709 C C . TYR A 1 90 ? 18.236 -13.582 0.531 1.00 81.69 90 TYR A C 1
ATOM 711 O O . TYR A 1 90 ? 18.043 -14.798 0.528 1.00 81.69 90 TYR A O 1
ATOM 719 N N . SER A 1 91 ? 18.029 -12.817 -0.547 1.00 64.88 91 SER A N 1
ATOM 720 C CA . SER A 1 91 ? 17.731 -13.307 -1.905 1.00 64.88 91 SER A CA 1
ATOM 721 C C . SER A 1 91 ? 18.993 -13.465 -2.738 1.00 64.88 91 SER A C 1
ATOM 723 O O . SER A 1 91 ? 19.098 -14.492 -3.439 1.00 64.88 91 SER A O 1
#

Sequence (91 aa):
MKLGDYLWGGLLLLWAAVLVVPTTREVFMAMTQAYPYISGFFKFFVLATMGDMLGARILHGQWQKTKGLIFKAIIWGIIGMMITLAFTLYS